Protein AF-A0A2D4S501-F1 (afdb_monomer_lite)

Structure (mmCIF, N/CA/C/O backbone):
data_AF-A0A2D4S501-F1
#
_entry.id   AF-A0A2D4S501-F1
#
loop_
_atom_site.group_PDB
_atom_site.id
_atom_site.type_symbol
_atom_site.label_atom_id
_atom_site.label_alt_id
_atom_site.label_comp_id
_atom_site.label_asym_id
_atom_site.label_entity_id
_atom_site.label_seq_id
_atom_site.pdbx_PDB_ins_code
_atom_site.Cartn_x
_atom_site.Cartn_y
_atom_site.Cartn_z
_atom_site.occupancy
_atom_site.B_iso_or_equiv
_atom_site.auth_seq_id
_atom_site.auth_comp_id
_atom_site.auth_asym_id
_atom_site.auth_atom_id
_atom_site.pdbx_PDB_model_num
ATOM 1 N N . MET A 1 1 ? 18.658 -5.178 -19.485 1.00 82.75 1 MET A N 1
ATOM 2 C CA . MET A 1 1 ? 17.687 -5.440 -18.397 1.00 82.75 1 MET A CA 1
ATOM 3 C C . MET A 1 1 ? 16.647 -4.332 -18.359 1.00 82.75 1 MET A C 1
ATOM 5 O O . MET A 1 1 ? 17.034 -3.169 -18.401 1.00 82.75 1 MET A O 1
ATOM 9 N N . ARG A 1 2 ? 15.356 -4.674 -18.304 1.00 93.06 2 ARG A N 1
ATOM 10 C CA . ARG A 1 2 ? 14.247 -3.712 -18.198 1.00 93.06 2 ARG A CA 1
ATOM 11 C C . ARG A 1 2 ? 13.439 -4.011 -16.939 1.00 93.06 2 ARG A C 1
ATOM 13 O O . ARG A 1 2 ? 13.252 -5.179 -16.623 1.00 93.06 2 ARG A O 1
ATOM 20 N N . CYS A 1 3 ? 12.966 -2.967 -16.268 1.00 95.50 3 CYS A N 1
ATOM 21 C CA . CYS A 1 3 ? 12.093 -3.080 -15.106 1.00 95.50 3 CYS A CA 1
ATOM 22 C C . CYS A 1 3 ? 10.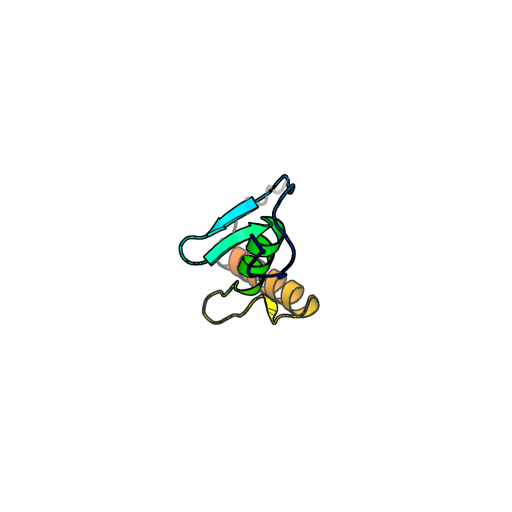748 -3.705 -15.522 1.00 95.50 3 CYS A C 1
ATOM 24 O O . CYS A 1 3 ? 10.141 -3.194 -16.470 1.00 95.50 3 CYS A O 1
ATOM 26 N N . PRO A 1 4 ? 10.246 -4.748 -14.836 1.00 94.19 4 PRO A N 1
ATOM 27 C CA . PRO A 1 4 ? 8.979 -5.397 -15.185 1.00 94.19 4 PRO A CA 1
ATOM 28 C C . PRO A 1 4 ? 7.764 -4.467 -15.030 1.00 94.19 4 PRO A C 1
ATOM 30 O O . PRO A 1 4 ? 6.807 -4.577 -15.792 1.00 94.19 4 PRO A O 1
ATOM 33 N N . TYR A 1 5 ? 7.825 -3.493 -14.117 1.00 94.25 5 TYR A N 1
ATOM 34 C CA . TYR A 1 5 ? 6.704 -2.592 -13.825 1.00 94.25 5 TYR A CA 1
ATOM 35 C C . TYR A 1 5 ? 6.591 -1.409 -14.793 1.00 94.25 5 TYR A C 1
ATOM 37 O O . TYR A 1 5 ? 5.506 -1.099 -15.272 1.00 94.25 5 TYR A O 1
ATOM 45 N N . CYS A 1 6 ? 7.704 -0.731 -15.098 1.00 94.62 6 CYS A N 1
ATOM 46 C CA . CYS A 1 6 ? 7.689 0.490 -15.916 1.00 94.62 6 CYS A CA 1
ATOM 47 C C . CYS A 1 6 ? 8.283 0.303 -17.320 1.00 94.62 6 CYS A C 1
ATOM 49 O O . CYS A 1 6 ? 8.271 1.235 -18.123 1.00 94.62 6 CYS A O 1
ATOM 51 N N . ARG A 1 7 ? 8.840 -0.881 -17.619 1.00 94.88 7 ARG A N 1
ATOM 52 C CA . ARG A 1 7 ? 9.489 -1.262 -18.890 1.00 94.88 7 ARG A CA 1
ATOM 53 C C . ARG A 1 7 ? 10.722 -0.430 -19.286 1.00 94.88 7 ARG A C 1
ATOM 55 O O . ARG A 1 7 ? 11.312 -0.691 -20.336 1.00 94.88 7 ARG A O 1
ATOM 62 N N . LYS A 1 8 ? 11.157 0.524 -18.453 1.00 95.25 8 LYS A N 1
ATOM 63 C CA . LYS A 1 8 ? 12.387 1.316 -18.643 1.00 95.25 8 LYS A CA 1
ATOM 64 C C . LYS A 1 8 ? 13.631 0.522 -18.235 1.00 95.25 8 LYS A C 1
ATOM 66 O O . LYS A 1 8 ? 13.538 -0.480 -17.525 1.00 95.25 8 LYS A O 1
ATOM 71 N N . THR A 1 9 ? 14.804 0.954 -18.701 1.00 94.75 9 THR A N 1
ATOM 72 C CA . THR A 1 9 ? 16.081 0.335 -18.310 1.00 94.75 9 THR A CA 1
ATOM 73 C C . THR A 1 9 ? 16.332 0.490 -16.809 1.00 94.75 9 THR A C 1
ATOM 75 O O . THR A 1 9 ? 15.973 1.505 -16.218 1.00 94.75 9 THR A O 1
ATOM 78 N N . VAL A 1 10 ? 16.943 -0.527 -16.206 1.00 94.50 10 VAL A N 1
ATOM 79 C CA . VAL A 1 10 ? 17.433 -0.505 -14.812 1.00 94.50 10 VAL A CA 1
ATOM 80 C C . VAL A 1 10 ? 18.957 -0.362 -14.742 1.00 94.50 10 VAL A C 1
ATOM 82 O O . VAL A 1 10 ? 19.535 -0.311 -13.664 1.00 94.50 10 VAL A O 1
ATOM 85 N N . VAL A 1 11 ? 19.630 -0.335 -15.895 1.00 92.12 11 VAL A N 1
ATOM 86 C CA . VAL A 1 11 ? 21.088 -0.198 -15.982 1.00 92.12 11 VAL A CA 1
ATOM 87 C C . VAL A 1 11 ? 21.484 1.230 -15.609 1.00 92.12 11 VAL A C 1
ATOM 89 O O . VAL A 1 11 ? 20.922 2.174 -16.155 1.00 92.12 11 VAL A O 1
ATOM 92 N N . GLY A 1 12 ? 22.461 1.377 -14.710 1.00 90.94 12 GLY A N 1
ATOM 93 C CA . GLY A 1 12 ? 22.931 2.679 -14.217 1.00 90.94 12 GLY A 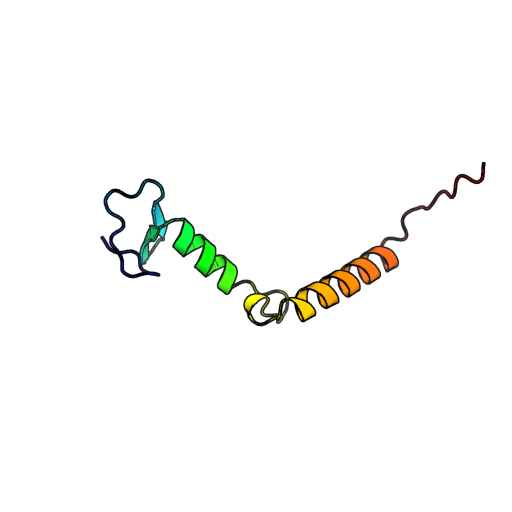CA 1
ATOM 94 C C . GLY A 1 12 ? 22.109 3.255 -13.059 1.00 90.94 12 GLY A C 1
ATOM 95 O O . GLY A 1 12 ? 22.457 4.306 -12.527 1.00 90.94 12 GLY A O 1
ATOM 96 N N . GLU A 1 13 ? 21.052 2.564 -12.634 1.00 92.38 13 GLU A N 1
ATOM 97 C CA . GLU A 1 13 ? 20.222 2.986 -11.509 1.00 92.38 13 GLU A CA 1
ATOM 98 C C . GLU A 1 13 ? 20.843 2.577 -10.175 1.00 92.38 13 GLU A C 1
ATOM 100 O O . GLU A 1 13 ? 21.304 1.449 -10.003 1.00 92.38 13 GLU A O 1
ATOM 105 N N . LYS A 1 14 ? 20.820 3.492 -9.199 1.00 88.56 14 LYS A N 1
ATOM 106 C CA . LYS A 1 14 ? 21.418 3.257 -7.872 1.00 88.56 14 LYS A CA 1
ATOM 107 C C . LYS A 1 14 ? 20.627 2.259 -7.028 1.00 88.56 14 LYS A C 1
ATOM 109 O O . LYS A 1 14 ? 21.193 1.606 -6.161 1.00 88.56 14 LYS A O 1
ATOM 114 N N . GLN A 1 15 ? 19.315 2.185 -7.242 1.00 94.00 15 GLN A N 1
ATOM 115 C CA . GLN A 1 15 ? 18.396 1.405 -6.417 1.00 94.00 15 GLN A CA 1
ATOM 116 C C . GLN A 1 15 ? 17.621 0.413 -7.282 1.00 94.00 15 GLN A C 1
ATOM 118 O O . GLN A 1 15 ? 16.575 0.729 -7.859 1.00 94.00 15 GLN A O 1
ATOM 123 N N . VAL A 1 16 ? 18.142 -0.810 -7.339 1.00 94.69 16 VAL A N 1
ATOM 124 C CA . VAL A 1 16 ? 17.554 -1.932 -8.071 1.00 94.69 16 VAL A CA 1
ATOM 125 C C . VAL A 1 16 ? 17.278 -3.074 -7.100 1.00 94.69 16 VAL A C 1
ATOM 127 O O . VAL A 1 16 ? 18.108 -3.394 -6.253 1.00 94.69 16 VAL A O 1
ATOM 130 N N . LYS A 1 17 ? 16.109 -3.698 -7.234 1.00 94.25 17 LYS A N 1
ATOM 131 C CA . LYS A 1 17 ? 15.709 -4.895 -6.500 1.00 94.25 17 LYS A CA 1
ATOM 132 C C . LYS A 1 17 ? 15.615 -6.073 -7.459 1.00 94.25 17 LYS A C 1
ATOM 134 O O . LYS A 1 17 ? 14.998 -5.957 -8.514 1.00 94.25 17 LYS A O 1
ATOM 139 N N . ILE A 1 18 ? 16.214 -7.203 -7.093 1.00 94.56 18 ILE A N 1
ATOM 140 C CA . ILE A 1 18 ? 16.061 -8.457 -7.836 1.00 94.56 18 ILE A CA 1
ATOM 141 C C . ILE A 1 18 ? 14.825 -9.180 -7.309 1.00 94.56 18 ILE A C 1
ATOM 143 O O . ILE A 1 18 ? 14.726 -9.450 -6.113 1.00 94.56 18 ILE A O 1
ATOM 147 N N . ILE A 1 19 ? 13.888 -9.477 -8.202 1.00 92.19 19 ILE A N 1
ATOM 148 C CA . ILE A 1 19 ? 12.665 -10.216 -7.905 1.00 92.19 19 ILE A CA 1
ATOM 149 C C . ILE A 1 19 ? 12.837 -11.621 -8.473 1.00 92.19 19 ILE A C 1
ATOM 151 O O . ILE A 1 19 ? 13.147 -11.792 -9.657 1.00 92.19 19 ILE A O 1
ATOM 155 N N . ALA A 1 20 ? 12.669 -12.636 -7.628 1.00 92.25 20 ALA A N 1
ATOM 156 C CA . ALA A 1 20 ? 12.761 -14.026 -8.056 1.00 92.25 20 ALA A CA 1
ATOM 157 C C . ALA A 1 20 ? 11.722 -14.310 -9.156 1.00 92.25 20 ALA A C 1
ATOM 159 O O . ALA A 1 20 ? 10.553 -13.978 -9.004 1.00 92.25 20 ALA A O 1
ATOM 160 N N . GLY A 1 21 ? 12.157 -14.886 -10.279 1.00 91.56 21 GLY A N 1
ATOM 161 C CA . GLY A 1 21 ? 11.284 -15.206 -11.417 1.00 91.56 21 GLY A CA 1
ATOM 162 C C . GLY A 1 21 ? 10.945 -14.038 -12.356 1.00 91.56 21 GLY A C 1
ATOM 163 O O . GLY A 1 21 ? 10.603 -14.291 -13.505 1.00 91.56 21 GLY A O 1
ATOM 164 N N . GLU A 1 22 ? 11.104 -12.780 -11.932 1.00 90.12 22 GLU A N 1
ATOM 165 C CA . GLU A 1 22 ? 10.785 -11.595 -12.756 1.00 90.12 22 GLU A CA 1
ATOM 166 C C . GLU A 1 22 ? 12.026 -10.796 -13.185 1.00 90.12 22 GLU A C 1
ATOM 168 O O . GLU A 1 22 ? 12.008 -10.083 -14.190 1.00 90.12 22 GLU A O 1
ATOM 173 N N . GLY A 1 23 ? 13.131 -10.928 -12.446 1.00 92.38 23 GLY A N 1
ATOM 174 C CA . GLY A 1 23 ? 14.376 -10.220 -12.716 1.00 92.38 23 GLY A CA 1
ATOM 175 C C . GLY A 1 23 ? 14.465 -8.854 -12.016 1.00 92.38 23 GLY A C 1
ATOM 176 O O . GLY A 1 23 ? 13.862 -8.642 -10.965 1.00 92.38 23 GLY A O 1
ATOM 177 N N . PRO A 1 24 ? 15.296 -7.931 -12.523 1.00 95.25 24 PRO A N 1
ATOM 178 C CA . PRO A 1 24 ? 15.604 -6.676 -11.842 1.00 95.25 24 PRO A CA 1
ATOM 179 C C . PRO A 1 24 ? 14.545 -5.592 -12.080 1.00 95.25 24 PRO A C 1
ATOM 181 O O . PRO A 1 24 ? 14.186 -5.285 -13.218 1.00 95.25 24 PRO A O 1
ATOM 184 N N . ALA A 1 25 ? 14.131 -4.927 -11.007 1.00 96.56 25 ALA A N 1
ATOM 185 C CA . ALA A 1 25 ? 13.202 -3.803 -11.012 1.00 96.56 25 ALA A CA 1
ATOM 186 C C . ALA A 1 25 ? 13.792 -2.581 -10.300 1.00 96.56 25 ALA A C 1
ATOM 188 O O . ALA A 1 25 ? 14.610 -2.717 -9.393 1.00 96.56 25 ALA A O 1
ATOM 189 N N . HIS A 1 26 ? 13.339 -1.375 -10.652 1.00 97.56 26 HIS A N 1
ATOM 190 C CA . HIS A 1 26 ? 13.587 -0.200 -9.809 1.00 97.56 26 HIS A CA 1
ATOM 191 C C . HIS A 1 26 ? 12.943 -0.414 -8.438 1.00 97.56 26 HIS A C 1
ATOM 193 O O . HIS A 1 26 ? 11.782 -0.824 -8.375 1.00 97.56 26 HIS A O 1
ATOM 199 N N . VAL A 1 27 ? 13.652 -0.082 -7.354 1.00 95.69 27 VAL A N 1
ATOM 200 C CA . VAL A 1 27 ? 13.120 -0.216 -5.981 1.00 95.69 27 VAL A CA 1
ATOM 201 C C . VAL A 1 27 ? 11.783 0.511 -5.835 1.00 95.69 27 VAL A C 1
ATOM 203 O O . VAL A 1 27 ? 10.806 -0.097 -5.416 1.00 95.69 27 VAL A O 1
ATOM 206 N N . ARG A 1 28 ? 11.699 1.759 -6.311 1.00 94.88 28 ARG A N 1
ATOM 207 C CA . ARG A 1 28 ? 10.461 2.556 -6.273 1.00 94.88 28 ARG A CA 1
ATOM 208 C C . ARG A 1 28 ? 9.293 1.885 -6.994 1.00 94.88 28 ARG A C 1
ATOM 210 O O . ARG A 1 28 ? 8.172 1.909 -6.507 1.00 94.88 28 ARG A O 1
ATOM 217 N N . CYS A 1 29 ? 9.549 1.284 -8.158 1.00 94.62 29 CYS A N 1
ATOM 218 C CA . CYS A 1 29 ? 8.499 0.612 -8.918 1.00 94.62 29 CYS A CA 1
ATOM 219 C C . CYS A 1 29 ? 8.004 -0.654 -8.211 1.00 94.62 29 CYS A C 1
ATOM 221 O O . CYS A 1 29 ? 6.810 -0.930 -8.234 1.00 94.62 29 CYS A O 1
ATOM 223 N N . TYR A 1 30 ? 8.911 -1.393 -7.569 1.00 94.69 30 TYR A N 1
ATOM 224 C CA . TYR A 1 30 ? 8.545 -2.533 -6.735 1.00 94.69 30 TYR A CA 1
ATOM 225 C C . TYR A 1 30 ? 7.744 -2.102 -5.497 1.00 94.69 30 TYR A C 1
ATOM 227 O O . TYR A 1 30 ? 6.734 -2.704 -5.160 1.00 94.69 30 TYR A O 1
ATOM 235 N N . GLU A 1 31 ? 8.162 -1.048 -4.800 1.00 93.25 31 GLU A N 1
ATOM 236 C CA . GLU A 1 31 ? 7.439 -0.559 -3.620 1.00 93.25 31 GLU A CA 1
ATOM 237 C C . GLU A 1 31 ? 6.036 -0.071 -3.981 1.00 93.25 31 GLU A C 1
ATOM 239 O O . GLU A 1 31 ? 5.074 -0.380 -3.279 1.00 93.25 31 GLU A O 1
ATOM 244 N N . GLN A 1 32 ? 5.907 0.625 -5.111 1.00 92.56 32 GLN A N 1
ATOM 245 C CA . GLN A 1 32 ? 4.618 1.072 -5.617 1.00 92.56 32 GLN A CA 1
ATOM 246 C C . GLN A 1 32 ? 3.698 -0.105 -5.968 1.00 92.56 32 GLN A C 1
ATOM 248 O O . GLN A 1 32 ? 2.514 -0.048 -5.641 1.00 92.56 32 GLN A O 1
ATOM 253 N N . SER A 1 33 ? 4.218 -1.177 -6.579 1.00 90.94 33 SER A N 1
ATOM 254 C CA . SER A 1 33 ? 3.410 -2.365 -6.887 1.00 90.94 33 SER A CA 1
ATOM 255 C C . SER A 1 33 ? 2.957 -3.098 -5.622 1.00 90.94 33 SER A C 1
ATOM 257 O O . SER A 1 33 ? 1.806 -3.517 -5.532 1.00 90.94 33 SER A O 1
ATOM 259 N N . VAL A 1 34 ? 3.815 -3.182 -4.600 1.00 89.56 34 VAL A N 1
ATOM 260 C CA . VAL A 1 34 ? 3.439 -3.725 -3.285 1.00 89.56 34 VAL A CA 1
ATOM 261 C C . VAL A 1 34 ? 2.365 -2.861 -2.626 1.00 89.56 34 VAL A C 1
ATOM 263 O O . VAL A 1 34 ? 1.401 -3.384 -2.069 1.00 89.56 34 VAL A O 1
ATOM 266 N N . MET A 1 35 ? 2.493 -1.533 -2.695 1.00 87.94 35 MET A N 1
ATOM 267 C CA . MET A 1 35 ? 1.484 -0.614 -2.164 1.00 87.94 35 MET A CA 1
ATOM 268 C C . MET A 1 35 ? 0.138 -0.753 -2.877 1.00 87.94 35 MET A C 1
ATOM 270 O O . MET A 1 35 ? -0.893 -0.775 -2.208 1.00 87.94 35 MET A O 1
ATOM 274 N N . SER A 1 36 ? 0.137 -0.911 -4.202 1.00 84.12 36 SER A N 1
ATOM 275 C CA . SER A 1 36 ? -1.087 -1.074 -4.992 1.00 84.12 36 SER A CA 1
ATOM 276 C C . SER A 1 36 ? -1.754 -2.444 -4.830 1.00 84.12 36 SER A C 1
ATOM 278 O O . SER A 1 36 ? -2.822 -2.665 -5.387 1.00 84.12 36 SER A O 1
ATOM 280 N N . GLN A 1 37 ? -1.138 -3.368 -4.093 1.00 87.25 37 GLN A N 1
ATOM 281 C CA . GLN A 1 37 ? -1.689 -4.690 -3.780 1.00 87.25 37 GLN A CA 1
ATOM 282 C C . GLN A 1 37 ? -2.106 -4.818 -2.309 1.00 87.25 37 GLN A C 1
ATOM 284 O O . GLN A 1 37 ? -2.453 -5.908 -1.859 1.00 87.25 37 GLN A O 1
ATOM 289 N N . ARG A 1 38 ? -2.072 -3.727 -1.531 1.00 87.81 38 ARG A N 1
ATOM 290 C CA . ARG A 1 38 ? -2.424 -3.771 -0.109 1.00 87.81 38 ARG A CA 1
ATOM 291 C C . ARG A 1 38 ? -3.896 -4.130 0.080 1.00 87.81 38 ARG A C 1
ATOM 293 O O . ARG A 1 38 ? -4.785 -3.322 -0.181 1.00 87.81 38 ARG A O 1
ATOM 300 N N . HIS A 1 39 ? -4.127 -5.328 0.600 1.00 88.62 39 HIS A N 1
ATOM 301 C CA . HIS A 1 39 ? -5.441 -5.815 0.984 1.00 88.62 39 HIS A CA 1
ATOM 302 C C . HIS A 1 39 ? -5.480 -6.122 2.485 1.00 88.62 39 HIS A C 1
ATOM 304 O O . HIS A 1 39 ? -4.538 -6.687 3.043 1.00 88.62 39 HIS A O 1
ATOM 310 N N . PHE A 1 40 ? -6.584 -5.791 3.147 1.00 87.50 40 PHE A N 1
ATOM 311 C CA . PHE A 1 40 ? -6.812 -6.118 4.551 1.00 87.50 40 PHE A CA 1
ATOM 312 C C . PHE A 1 40 ? -8.203 -6.722 4.725 1.00 87.50 40 PHE A C 1
ATOM 314 O O . PHE A 1 40 ? -9.197 -6.023 4.601 1.00 87.50 40 PHE A O 1
ATOM 321 N N . SER A 1 41 ? -8.286 -8.027 5.000 1.00 86.19 41 SER A N 1
ATOM 322 C CA . SER A 1 41 ? -9.556 -8.721 5.278 1.00 86.19 41 SER A CA 1
ATOM 323 C C . SER A 1 41 ? -10.694 -8.407 4.280 1.00 86.19 41 SER A C 1
ATOM 325 O O . SER A 1 41 ? -11.827 -8.149 4.678 1.00 86.19 41 SER A O 1
ATOM 327 N N . GLY A 1 42 ? -10.386 -8.401 2.978 1.00 87.38 42 GLY A N 1
ATOM 328 C CA . GLY A 1 42 ? -11.340 -8.081 1.903 1.00 87.38 42 GLY A CA 1
ATOM 329 C C . GLY A 1 42 ? -11.406 -6.599 1.512 1.00 87.38 42 GLY A C 1
ATOM 330 O O . GLY A 1 42 ? -12.000 -6.266 0.492 1.00 87.38 42 GLY A O 1
ATOM 331 N N . LEU A 1 43 ? -10.756 -5.715 2.268 1.00 90.00 43 LEU A N 1
ATOM 332 C CA . LEU A 1 43 ? -10.623 -4.301 1.943 1.00 90.00 43 LEU A CA 1
ATOM 333 C C . LEU A 1 43 ? -9.426 -4.076 1.019 1.00 90.00 43 LEU A C 1
ATOM 335 O O . LEU A 1 43 ? -8.280 -4.307 1.405 1.00 90.00 43 LEU A O 1
ATOM 339 N N . GLU A 1 44 ? -9.679 -3.587 -0.187 1.00 91.31 44 GLU A N 1
ATOM 340 C CA . GLU A 1 44 ? -8.634 -3.170 -1.119 1.00 91.31 44 GLU A CA 1
ATOM 341 C C . GLU A 1 44 ? -8.289 -1.696 -0.878 1.00 91.31 44 GLU A C 1
ATOM 343 O O . GLU A 1 44 ? -8.936 -0.802 -1.421 1.00 91.31 44 GLU A O 1
ATOM 348 N N . LEU A 1 45 ? -7.264 -1.433 -0.059 1.00 89.81 45 LEU A N 1
ATOM 349 C CA . LEU A 1 45 ? -6.885 -0.070 0.344 1.00 89.81 45 LEU A CA 1
ATOM 350 C C . LEU A 1 45 ? -6.643 0.888 -0.842 1.00 89.81 45 LEU A C 1
ATOM 352 O O . LEU A 1 45 ? -7.084 2.029 -0.758 1.00 89.81 45 LEU A O 1
ATOM 356 N N . PRO A 1 46 ? -6.020 0.467 -1.961 1.00 91.12 46 PRO A N 1
ATOM 357 C CA . PRO A 1 46 ? -5.808 1.339 -3.120 1.00 91.12 46 PRO A CA 1
ATOM 358 C C . PRO A 1 46 ? -7.085 1.761 -3.857 1.00 91.12 46 PRO A C 1
ATOM 360 O O . PRO A 1 46 ? -7.013 2.641 -4.709 1.00 91.12 46 PRO A O 1
ATOM 363 N N . LYS A 1 47 ? -8.233 1.121 -3.587 1.00 91.50 47 LYS A N 1
ATOM 364 C CA . LYS A 1 47 ? -9.531 1.491 -4.174 1.00 91.50 47 LYS A CA 1
ATOM 365 C C . LYS A 1 47 ? -10.280 2.543 -3.353 1.00 91.50 47 LYS A C 1
ATOM 367 O O . LYS A 1 47 ? -11.306 3.035 -3.814 1.00 91.50 47 LYS A O 1
ATOM 372 N N . LEU A 1 48 ? -9.806 2.856 -2.150 1.00 91.88 48 LEU A N 1
ATOM 373 C CA . LEU A 1 48 ? -10.421 3.855 -1.284 1.00 91.88 48 LEU A CA 1
ATOM 374 C C . LEU A 1 48 ? -9.998 5.256 -1.728 1.00 91.88 48 LEU A C 1
A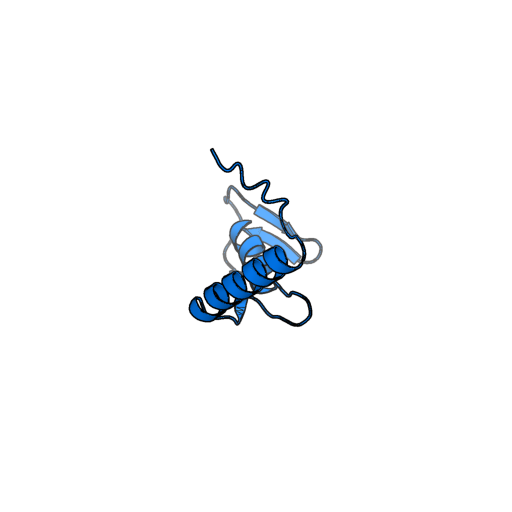TOM 376 O O . LEU A 1 48 ? -8.825 5.482 -2.026 1.00 91.88 48 LEU A O 1
ATOM 380 N N . SER A 1 49 ? -10.948 6.191 -1.764 1.00 94.50 49 SER A N 1
ATOM 381 C CA . SER A 1 49 ? -10.616 7.610 -1.893 1.00 94.50 49 SER A CA 1
ATOM 382 C C . SER A 1 49 ? -9.943 8.117 -0.616 1.00 94.50 49 SER A C 1
ATOM 384 O O . SER A 1 49 ? -10.045 7.494 0.444 1.00 94.50 49 SER A O 1
ATOM 386 N N . ASP A 1 50 ? -9.292 9.277 -0.697 1.00 94.19 50 ASP A N 1
ATOM 387 C CA . ASP A 1 50 ? -8.691 9.910 0.480 1.00 94.19 50 ASP A CA 1
ATOM 388 C C . ASP A 1 50 ? -9.738 10.157 1.579 1.00 94.19 50 ASP A C 1
ATOM 390 O O . ASP A 1 50 ? -9.489 9.857 2.743 1.00 94.19 50 ASP A O 1
ATOM 394 N N . GLU A 1 51 ? -10.942 10.607 1.210 1.00 96.94 51 GLU A N 1
ATOM 395 C CA . GLU A 1 51 ? -12.077 10.787 2.129 1.00 96.94 51 GLU A CA 1
ATOM 396 C C . GLU A 1 51 ? -12.432 9.480 2.856 1.00 96.94 51 GLU A C 1
ATOM 398 O O . GLU A 1 51 ? -12.486 9.452 4.085 1.00 96.94 51 GLU A O 1
ATOM 403 N N . MET A 1 52 ? -12.566 8.369 2.118 1.00 95.62 52 MET A N 1
ATOM 404 C CA . MET A 1 52 ? -12.845 7.052 2.705 1.00 95.62 52 MET A CA 1
ATOM 405 C C . MET A 1 52 ? -11.717 6.577 3.626 1.00 95.62 52 MET A C 1
ATOM 407 O O . MET A 1 52 ? -11.975 5.911 4.628 1.00 95.62 52 MET A O 1
ATOM 411 N N . LEU A 1 53 ? -10.460 6.896 3.303 1.00 94.88 53 LEU A N 1
ATOM 412 C CA . LEU A 1 53 ? -9.316 6.570 4.155 1.00 94.88 53 LEU A CA 1
ATOM 413 C C . LEU A 1 53 ? -9.346 7.358 5.469 1.00 94.88 53 LEU A C 1
ATOM 415 O O . LEU A 1 53 ? -9.045 6.785 6.519 1.00 94.88 53 LEU A O 1
ATOM 419 N N . TYR A 1 54 ? -9.719 8.639 5.431 1.00 96.69 54 TYR A N 1
ATOM 420 C CA . TYR A 1 54 ? -9.886 9.450 6.639 1.00 96.69 54 TYR A CA 1
ATOM 421 C C . TYR A 1 54 ? -11.037 8.939 7.506 1.00 96.69 54 TYR A C 1
ATOM 423 O O . TYR A 1 54 ? -10.845 8.740 8.703 1.00 96.69 54 TYR A O 1
ATOM 431 N N . GLU A 1 55 ? -12.195 8.641 6.919 1.00 96.56 55 GLU A N 1
ATOM 432 C CA . GLU A 1 55 ? -13.325 8.070 7.662 1.00 96.56 55 GLU A CA 1
ATOM 433 C C . GLU A 1 55 ? -12.977 6.711 8.280 1.00 96.56 55 GLU A C 1
ATOM 435 O O . GLU A 1 55 ? -13.240 6.470 9.460 1.00 96.56 55 GLU A O 1
ATOM 440 N N . LEU A 1 56 ? -12.319 5.830 7.517 1.00 95.12 56 LEU A N 1
ATOM 441 C CA . LEU A 1 56 ? -11.855 4.537 8.017 1.00 95.12 56 LEU A CA 1
ATOM 442 C C . LEU A 1 56 ? -10.890 4.697 9.192 1.00 95.12 56 LEU A C 1
ATOM 444 O O . LEU A 1 56 ? -10.975 3.944 10.163 1.00 95.12 56 LEU A O 1
ATOM 448 N N . ARG A 1 57 ? -9.987 5.678 9.127 1.00 95.56 57 ARG A N 1
ATOM 449 C CA . ARG A 1 57 ? -9.072 5.987 10.226 1.00 95.56 57 ARG A CA 1
ATOM 450 C C . ARG A 1 57 ? -9.836 6.369 11.493 1.00 95.56 57 ARG A C 1
ATOM 452 O O . ARG A 1 57 ? -9.526 5.818 12.546 1.00 95.56 57 ARG A O 1
ATOM 459 N N . GLU A 1 58 ? -10.817 7.262 11.402 1.00 97.38 58 GLU A N 1
ATOM 460 C CA . GLU A 1 58 ? -11.600 7.696 12.567 1.00 97.38 58 GLU A CA 1
ATOM 461 C C . GLU A 1 58 ? -12.417 6.543 13.171 1.00 97.38 58 GLU A C 1
ATOM 463 O O . GLU A 1 58 ? -12.413 6.357 14.390 1.00 97.38 58 GLU A O 1
ATOM 468 N N . MET A 1 59 ? -13.034 5.700 12.333 1.00 95.44 59 MET A N 1
ATOM 469 C CA . MET A 1 59 ? -13.739 4.495 12.793 1.00 95.44 59 MET A CA 1
ATOM 470 C C . MET A 1 59 ? -12.807 3.537 13.544 1.00 95.44 59 MET A C 1
ATOM 472 O O . MET A 1 59 ? -13.147 3.053 14.624 1.00 95.44 59 MET A O 1
ATOM 476 N N . LEU A 1 60 ? -11.612 3.281 13.001 1.00 95.00 60 LEU A N 1
ATOM 477 C CA . LEU A 1 60 ? -10.624 2.414 13.643 1.00 95.00 60 LEU A CA 1
ATOM 478 C C . LEU A 1 60 ? -10.141 2.991 14.975 1.00 95.00 60 LEU A C 1
ATOM 480 O O . LEU A 1 60 ? -10.034 2.249 15.947 1.00 95.00 60 LEU A O 1
ATOM 484 N N . LEU A 1 61 ? -9.866 4.296 15.043 1.00 94.94 61 LEU A N 1
ATOM 485 C CA . LEU A 1 61 ? -9.447 4.950 16.285 1.00 94.94 61 LEU A CA 1
ATOM 486 C C . LEU A 1 61 ? -10.536 4.868 17.358 1.00 94.94 61 LEU A C 1
ATOM 488 O O . LEU A 1 61 ? -10.237 4.535 18.503 1.00 94.94 61 LEU A O 1
ATOM 492 N N . SER A 1 62 ? -11.795 5.112 16.988 1.00 93.81 62 SER A N 1
ATOM 493 C CA . SER A 1 62 ? -12.937 4.967 17.895 1.00 93.81 62 SER A CA 1
ATOM 494 C C . SER A 1 62 ? -13.056 3.543 18.443 1.00 93.81 62 SER A C 1
ATOM 496 O O . SER A 1 62 ? -13.210 3.370 19.651 1.00 93.81 62 SER A O 1
ATOM 498 N N . GLU A 1 6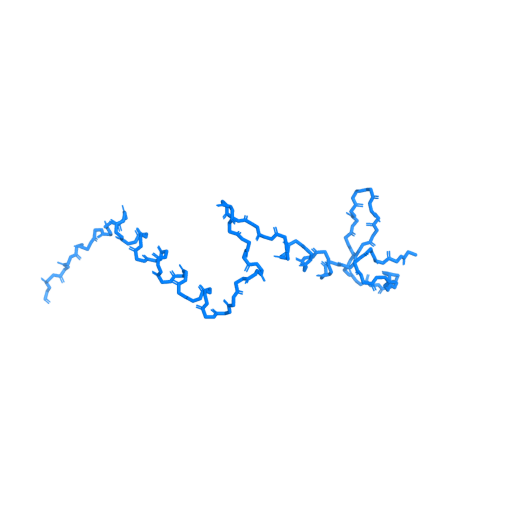3 ? -12.925 2.532 17.585 1.00 94.00 63 GLU A N 1
ATOM 499 C CA . GLU A 1 63 ? -13.025 1.127 17.987 1.00 94.00 63 GLU A CA 1
ATOM 500 C C . GLU A 1 63 ? -11.827 0.669 18.834 1.00 94.00 63 GLU A C 1
ATOM 502 O O . GLU A 1 63 ? -11.970 -0.108 19.777 1.00 94.00 63 GLU A O 1
ATOM 507 N N . ILE A 1 64 ? -10.622 1.161 18.540 1.00 94.81 64 ILE A N 1
ATOM 508 C CA . ILE A 1 64 ? -9.441 0.896 19.371 1.00 94.81 64 ILE A CA 1
ATOM 509 C C . ILE A 1 64 ? -9.643 1.497 20.765 1.00 94.81 64 ILE A C 1
ATOM 511 O O . ILE A 1 64 ? -9.394 0.817 21.760 1.00 94.81 64 ILE A O 1
ATOM 515 N N . ASN A 1 65 ? -10.141 2.733 20.839 1.00 90.94 65 ASN A N 1
ATOM 516 C CA . ASN A 1 65 ? -10.418 3.412 22.104 1.00 90.94 65 ASN A CA 1
ATOM 517 C C . ASN A 1 65 ? -11.557 2.741 22.892 1.00 90.94 65 ASN A C 1
ATOM 519 O O . ASN A 1 65 ? -11.520 2.734 24.119 1.00 90.94 65 ASN A O 1
ATOM 523 N N . SER A 1 66 ? -12.556 2.158 22.217 1.00 91.62 66 SER A N 1
ATOM 524 C CA . SER A 1 66 ? -13.649 1.431 22.879 1.00 91.62 66 SER A CA 1
ATOM 525 C C . SER A 1 66 ? -13.182 0.095 23.476 1.00 91.62 66 SER A C 1
ATOM 527 O O . SER A 1 66 ? -13.613 -0.281 24.566 1.00 91.62 66 SER A O 1
ATOM 529 N N . ARG A 1 67 ? -12.277 -0.617 22.786 1.00 89.94 67 ARG A N 1
ATOM 530 C CA . ARG A 1 67 ? -11.737 -1.928 23.202 1.00 89.94 67 ARG A CA 1
ATOM 531 C C . ARG A 1 67 ? -10.586 -1.839 24.188 1.00 89.94 67 ARG A C 1
ATOM 533 O O . ARG A 1 67 ? -10.376 -2.759 24.974 1.00 89.94 67 ARG A O 1
ATOM 540 N N . SER A 1 68 ? -9.826 -0.758 24.111 1.00 80.06 68 SER A N 1
ATOM 541 C CA . SER A 1 68 ? -8.800 -0.402 25.071 1.00 80.06 68 SER A CA 1
ATOM 542 C C . SER A 1 68 ? -9.287 0.841 25.801 1.00 80.06 68 SER A C 1
ATOM 544 O O . SER A 1 68 ? -8.840 1.936 25.447 1.00 80.06 68 SER A O 1
ATOM 546 N N . PRO A 1 69 ? -10.183 0.705 26.803 1.00 64.69 69 PRO A N 1
ATOM 547 C CA . PRO A 1 69 ? -10.413 1.785 27.742 1.00 64.69 69 PRO A CA 1
ATOM 548 C C . PRO A 1 69 ? -9.061 2.037 28.396 1.00 64.69 69 PRO A C 1
ATOM 550 O O . PRO A 1 69 ? -8.635 1.302 29.288 1.00 64.69 69 PRO A O 1
ATOM 553 N N . ALA A 1 70 ? -8.322 3.017 27.875 1.00 60.09 70 ALA A N 1
ATOM 554 C CA . ALA A 1 70 ? -7.161 3.527 28.560 1.00 60.09 70 ALA A CA 1
ATOM 555 C C . ALA A 1 70 ? -7.647 3.819 29.974 1.00 60.09 70 ALA A C 1
ATOM 557 O O . ALA A 1 70 ? -8.693 4.451 30.145 1.00 60.09 70 ALA A O 1
ATOM 558 N N . ALA A 1 71 ? -6.928 3.285 30.957 1.00 55.47 71 ALA A N 1
ATOM 559 C CA . ALA A 1 71 ? -7.010 3.716 32.332 1.00 55.47 71 ALA A CA 1
ATOM 560 C C . ALA A 1 71 ? -6.775 5.231 32.336 1.00 55.47 71 ALA A C 1
ATOM 562 O O . ALA A 1 71 ? -5.654 5.707 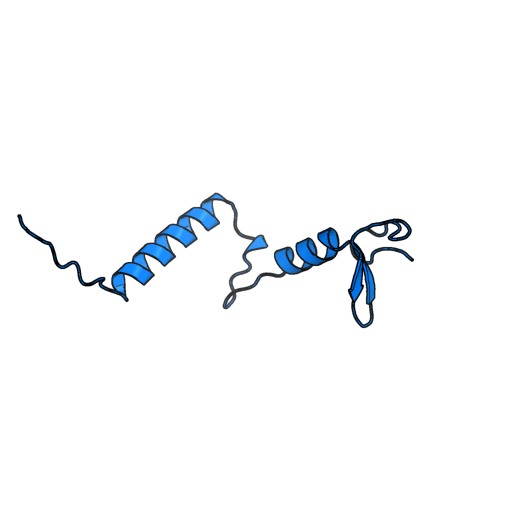32.471 1.00 55.47 71 ALA A O 1
ATOM 563 N N . GLN A 1 72 ? -7.831 6.000 32.088 1.00 54.75 72 GLN A N 1
ATOM 564 C CA . GLN A 1 72 ? -7.909 7.386 32.473 1.00 54.75 72 GLN A CA 1
ATOM 565 C C . GLN A 1 72 ? -8.035 7.318 33.988 1.00 54.75 72 GLN A C 1
ATOM 567 O O . GLN A 1 72 ? -9.127 7.366 34.547 1.00 54.75 72 GLN A O 1
ATOM 572 N N . GLU A 1 73 ? -6.896 7.148 34.658 1.00 53.88 73 GLU A N 1
ATOM 573 C CA . GLU A 1 73 ? -6.698 7.826 35.925 1.00 53.88 73 GLU A CA 1
ATOM 574 C C . GLU A 1 73 ? -6.882 9.308 35.603 1.00 53.88 73 GLU A C 1
ATOM 576 O O . GLU A 1 73 ? -5.991 10.000 35.115 1.00 53.88 73 GLU A O 1
ATOM 581 N N . ILE A 1 74 ? -8.128 9.754 35.735 1.00 58.62 74 ILE A N 1
ATOM 582 C CA . ILE A 1 74 ? -8.462 11.161 35.789 1.00 58.62 74 ILE A CA 1
ATOM 583 C C . ILE A 1 74 ? -7.817 11.629 37.093 1.00 58.62 74 ILE A C 1
ATOM 585 O O . ILE A 1 74 ? -8.407 11.484 38.163 1.00 58.62 74 ILE A O 1
ATOM 589 N N . GLU A 1 75 ? -6.583 12.124 37.027 1.00 54.53 75 GLU A N 1
ATOM 590 C CA . GLU A 1 75 ? -6.019 12.913 38.117 1.00 54.53 75 GLU A CA 1
ATOM 591 C C . GLU A 1 75 ? -6.831 14.211 38.200 1.00 54.53 75 GLU A C 1
ATOM 593 O O . GLU A 1 75 ? -6.581 15.189 37.496 1.00 54.53 75 GLU A O 1
ATOM 598 N N . LEU A 1 76 ? -7.882 14.175 39.021 1.00 49.12 76 LEU A N 1
ATOM 599 C CA . LEU A 1 76 ? -8.582 15.357 39.496 1.00 49.12 76 LEU A CA 1
ATOM 600 C C . LEU A 1 76 ? -7.680 16.031 40.538 1.00 49.12 76 LEU A C 1
ATOM 602 O O . LEU A 1 76 ? -7.713 15.656 41.712 1.00 49.12 76 LEU A O 1
ATOM 606 N N . PHE A 1 77 ? -6.887 17.006 40.099 1.00 57.12 77 PHE A N 1
ATOM 607 C CA . PHE A 1 77 ? -6.272 18.010 40.969 1.00 57.12 77 PHE A CA 1
ATOM 608 C C . PHE A 1 77 ? -6.837 19.393 40.650 1.00 57.12 77 PHE A C 1
ATOM 610 O O . PHE A 1 77 ? -6.950 19.725 39.447 1.00 57.12 77 PHE A O 1
#

Secondary structure (DSSP, 8-state):
-B-TTT-SB-TT-S-EEEETTTEEEEHHHHHHHHHTT-EETTEEGGGS-HHHHHHHHH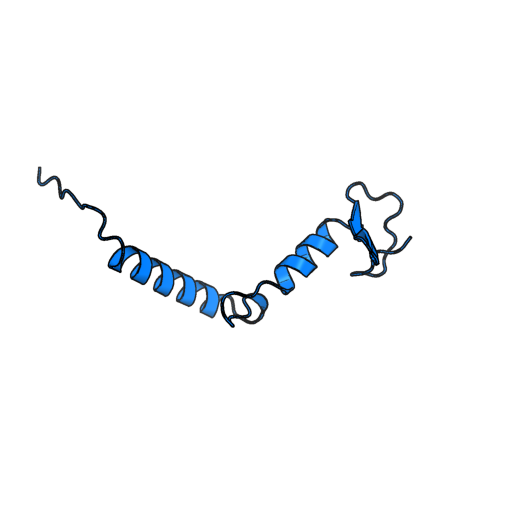HHHHHHHHHS---------

pLDDT: mean 88.29, std 12.12, range [49.12, 97.56]

Foldseek 3Di:
DAAPQPRHDPPPPPAWDQDPPRGIHHPVSVVVVVLQQDDDPNDRVNVDDPVRVVVVVVVVVVVVCVVCVDPPPVPPD

Sequence (77 aa):
MRCPYCRKTVVGEKQVKIIAGEGPAHVRCYEQSVMSQRHFSGLELPKLSDEMLYELREMLLSEINSRSPAAQEIELF

Radius of gyration: 20.81 Å; chains: 1; bounding box: 37×33×60 Å